Protein AF-A0A968DKA0-F1 (afdb_monomer_lite)

Secondary structure (DSSP, 8-state):
---TT-HHHHHHHHGGG--SGGGGHHHHHHHHHHHHHHHHHHTS-HHHHTT--S-S--PPEEEE---S-HHHHHHHHHHHHHTT-SEEEE---HHHHTTSTTS---STT--

Foldseek 3Di:
DDQLLVLVVVLVVCVVCADPDPRNVVSVVSSVVSLCVNCVVVVHDSVVVVVDDPDDDDQDEDEFEDDLDPVVSVVSVVVVVVVVHPHYDDDDDCVSCVVPPPRDDDPPPPD

Sequence (111 aa):
GENPCNVDKIFRKIKQFGHHARQAGGVCGIEMALMDLAGKAYGVPAYQLAGGKFRDKILCYADTPSTPNGAEMGKRLQKRMEQGFKFLKMDIGIRLLKDIPGTLIAPPGML

pLDDT: mean 94.69, std 4.05, range [76.31, 98.56]

Structure (mmCIF, N/CA/C/O backbone):
data_AF-A0A968DKA0-F1
#
_entry.id   AF-A0A968DKA0-F1
#
loop_
_atom_site.group_PDB
_atom_site.id
_atom_site.type_symbol
_atom_site.label_atom_id
_atom_site.label_alt_id
_atom_site.label_comp_id
_atom_site.label_asym_id
_atom_site.label_entity_id
_atom_site.label_seq_id
_atom_site.pdbx_PDB_ins_code
_atom_site.Cartn_x
_atom_site.Cartn_y
_atom_site.Cartn_z
_atom_site.occupancy
_atom_site.B_iso_or_equiv
_atom_site.auth_seq_id
_atom_site.auth_comp_id
_atom_site.auth_asym_id
_atom_site.auth_atom_id
_atom_site.pdbx_PDB_model_num
ATOM 1 N N . GLY A 1 1 ? -0.787 7.676 28.932 1.00 80.94 1 GLY A N 1
ATOM 2 C CA . GLY A 1 1 ? -0.302 7.547 27.545 1.00 80.94 1 GLY A CA 1
ATOM 3 C C . GLY A 1 1 ? -0.965 8.594 26.680 1.00 80.94 1 GLY A C 1
ATOM 4 O O . GLY A 1 1 ? -0.726 9.754 26.932 1.00 80.94 1 GLY A O 1
ATOM 5 N N . GLU A 1 2 ? -1.842 8.211 25.756 1.00 96.38 2 GLU A N 1
ATOM 6 C CA . GLU A 1 2 ? -2.942 8.989 25.142 1.00 96.38 2 GLU A CA 1
ATOM 7 C C . GLU A 1 2 ? -3.991 7.950 24.678 1.00 96.38 2 GLU A C 1
ATOM 9 O O . GLU A 1 2 ? -3.678 6.759 24.645 1.00 96.38 2 GLU A O 1
ATOM 14 N N . ASN A 1 3 ? -5.226 8.345 24.354 1.00 97.75 3 ASN A N 1
ATOM 15 C CA . ASN A 1 3 ? -6.223 7.415 23.797 1.00 97.75 3 ASN A CA 1
ATOM 16 C C . ASN A 1 3 ? -5.914 7.140 22.304 1.00 97.75 3 ASN A C 1
ATOM 18 O O . ASN A 1 3 ? -5.965 8.099 21.527 1.00 97.75 3 ASN A O 1
ATOM 22 N N . PRO A 1 4 ? -5.643 5.885 21.879 1.00 96.88 4 PRO A N 1
ATOM 23 C CA . PRO A 1 4 ? -5.276 5.563 20.495 1.00 96.88 4 PRO A CA 1
ATOM 24 C C . PRO A 1 4 ? -6.395 5.829 19.480 1.00 96.88 4 PRO A C 1
ATOM 26 O O . PRO A 1 4 ? -6.106 6.021 18.303 1.00 96.88 4 PRO A O 1
ATOM 29 N N . CYS A 1 5 ? -7.654 5.918 19.921 1.00 97.88 5 CYS A N 1
ATOM 30 C CA . CYS A 1 5 ? -8.772 6.272 19.049 1.00 97.88 5 CYS A CA 1
ATOM 31 C C . CYS A 1 5 ? -8.731 7.738 18.580 1.00 97.88 5 CYS A C 1
ATOM 33 O O . CYS A 1 5 ? -9.418 8.099 17.630 1.00 97.88 5 CYS A O 1
ATOM 35 N N . ASN A 1 6 ? -7.894 8.587 19.189 1.00 98.00 6 ASN A N 1
ATOM 36 C CA . ASN A 1 6 ? -7.662 9.961 18.741 1.00 98.00 6 ASN A CA 1
ATOM 37 C C . ASN A 1 6 ? -6.596 10.019 17.627 1.00 98.00 6 ASN A C 1
ATOM 39 O O . ASN A 1 6 ? -5.605 10.744 17.755 1.00 98.00 6 ASN A O 1
ATOM 43 N N . VAL A 1 7 ? -6.787 9.248 16.549 1.00 97.75 7 VAL A N 1
ATOM 44 C CA . VAL A 1 7 ? -5.779 9.012 15.496 1.00 97.75 7 VAL A CA 1
ATOM 45 C C . VAL A 1 7 ? -5.208 10.318 14.928 1.00 97.75 7 VAL A C 1
ATOM 47 O O . VAL A 1 7 ? -4.002 10.542 15.017 1.00 97.75 7 VAL A O 1
ATOM 50 N N . ASP A 1 8 ? -6.057 11.220 14.417 1.00 97.00 8 ASP A N 1
ATOM 51 C CA . ASP A 1 8 ? -5.611 12.478 13.787 1.00 97.00 8 ASP A CA 1
ATOM 52 C C . ASP A 1 8 ? -4.882 13.402 14.777 1.00 97.00 8 ASP A C 1
ATOM 54 O O . ASP A 1 8 ? -3.853 13.995 14.450 1.00 97.00 8 ASP A O 1
ATOM 58 N N . LYS A 1 9 ? -5.358 13.469 16.028 1.00 98.12 9 LYS A N 1
ATOM 59 C CA . LYS A 1 9 ? -4.713 14.259 17.086 1.00 98.12 9 LYS A CA 1
ATOM 60 C C . LYS A 1 9 ? -3.286 13.772 17.340 1.00 98.12 9 LYS A C 1
ATOM 62 O O . LYS A 1 9 ? -2.358 14.582 17.384 1.00 98.12 9 LYS A O 1
ATOM 67 N N . ILE A 1 10 ? -3.109 12.461 17.507 1.00 98.12 10 ILE A N 1
ATOM 68 C CA . ILE A 1 10 ? -1.791 11.870 17.760 1.00 98.12 10 ILE A CA 1
ATOM 69 C C . ILE A 1 10 ? -0.905 12.034 16.524 1.00 98.12 10 ILE A C 1
ATOM 71 O O . ILE A 1 10 ? 0.244 12.456 16.659 1.00 98.12 10 ILE A O 1
ATOM 75 N N . PHE A 1 11 ? -1.434 11.789 15.321 1.00 97.56 11 PHE A N 1
ATOM 76 C CA . PHE A 1 11 ? -0.673 11.948 14.085 1.00 97.56 11 PHE A CA 1
ATOM 77 C C . PHE A 1 11 ? -0.163 13.382 13.906 1.00 97.56 11 PHE A C 1
ATOM 79 O O . PHE A 1 11 ? 1.024 13.582 13.662 1.00 97.56 11 PHE A O 1
ATOM 86 N N . ARG A 1 12 ? -1.005 14.403 14.121 1.00 97.44 12 ARG A N 1
ATOM 87 C CA . ARG A 1 12 ? -0.590 15.818 14.049 1.00 97.44 12 ARG A CA 1
ATOM 88 C C . ARG A 1 12 ? 0.524 16.164 15.032 1.00 97.44 12 ARG A C 1
ATOM 90 O O . ARG A 1 12 ? 1.409 16.940 14.681 1.00 97.44 12 ARG A O 1
ATOM 97 N N . LYS A 1 13 ? 0.516 15.569 16.229 1.00 97.25 13 LYS A N 1
ATOM 98 C CA . LYS A 1 13 ? 1.573 15.752 17.235 1.00 97.25 13 LYS A CA 1
ATOM 99 C C . LYS A 1 13 ? 2.915 15.191 16.764 1.00 97.25 13 LYS A C 1
ATOM 101 O O . LYS A 1 13 ? 3.944 15.838 16.954 1.00 97.25 13 LYS A O 1
ATOM 106 N N . ILE A 1 14 ? 2.911 14.004 16.154 1.00 97.06 14 ILE A N 1
ATOM 107 C CA . ILE A 1 14 ? 4.142 13.318 15.730 1.00 97.06 14 ILE A CA 1
ATOM 108 C C . ILE A 1 14 ? 4.592 13.684 14.315 1.00 97.06 14 ILE A C 1
ATOM 110 O O . ILE A 1 14 ? 5.744 13.442 13.977 1.00 97.06 14 ILE A O 1
ATOM 114 N N . LYS A 1 15 ? 3.724 14.284 13.491 1.00 96.38 15 LYS A N 1
ATOM 115 C CA . LYS A 1 15 ? 3.999 14.610 12.083 1.00 96.38 15 LYS A CA 1
ATOM 116 C C . LYS A 1 15 ? 5.293 15.403 11.891 1.00 96.38 15 LYS A C 1
ATOM 118 O O . LYS A 1 15 ? 5.973 15.200 10.893 1.00 96.38 15 LYS A O 1
ATOM 123 N N . GLN A 1 16 ? 5.648 16.258 12.850 1.00 96.38 16 GLN A N 1
ATOM 124 C CA . GLN A 1 16 ? 6.900 17.024 12.855 1.00 96.38 16 GLN A CA 1
ATOM 125 C C . GLN A 1 16 ? 8.175 16.158 12.810 1.00 96.38 16 GLN A C 1
ATOM 127 O O . GLN A 1 16 ? 9.225 16.644 12.410 1.00 96.38 16 GLN A O 1
ATOM 132 N N . PHE A 1 17 ? 8.091 14.881 13.198 1.00 96.56 17 PHE A N 1
ATOM 133 C CA . PHE A 1 17 ? 9.200 13.922 13.155 1.00 96.56 17 PHE A CA 1
ATOM 134 C C . PHE A 1 17 ? 9.276 13.145 11.828 1.00 96.56 17 PHE A C 1
ATOM 136 O O . PHE A 1 17 ? 10.115 12.259 11.682 1.00 96.56 17 PHE A O 1
ATOM 143 N N . GLY A 1 18 ? 8.397 13.447 10.867 1.00 95.81 18 GLY A N 1
ATOM 144 C CA . GLY A 1 18 ? 8.421 12.910 9.508 1.00 95.81 18 GLY A CA 1
ATOM 145 C C . GLY A 1 18 ? 8.678 14.000 8.466 1.00 95.81 18 GLY A C 1
ATOM 146 O O . GLY A 1 18 ? 8.615 15.193 8.750 1.00 95.81 18 GLY A O 1
ATOM 147 N N . HIS A 1 19 ? 8.945 13.588 7.229 1.00 95.69 19 HIS A N 1
ATOM 148 C CA . HIS A 1 19 ? 9.086 14.494 6.083 1.00 95.69 19 HIS A CA 1
ATOM 149 C C . HIS A 1 19 ? 8.554 13.816 4.809 1.00 95.69 19 HIS A C 1
ATOM 151 O O . HIS A 1 19 ? 8.046 12.702 4.866 1.00 95.69 19 HIS A O 1
ATOM 157 N N . HIS A 1 20 ? 8.630 14.465 3.651 1.00 94.62 20 HIS A N 1
ATOM 158 C CA . HIS A 1 20 ? 8.150 13.921 2.382 1.00 94.62 20 HIS A CA 1
ATOM 159 C C . HIS A 1 20 ? 8.788 12.570 1.991 1.00 94.62 20 HIS A C 1
ATOM 161 O O . HIS A 1 20 ? 9.944 12.269 2.301 1.00 94.62 20 HIS A O 1
ATOM 167 N N . ALA A 1 21 ? 8.023 11.776 1.235 1.00 94.31 21 ALA A N 1
ATOM 168 C CA . ALA A 1 21 ? 8.433 10.488 0.675 1.00 94.31 21 ALA A CA 1
ATOM 169 C C . ALA A 1 21 ? 8.952 9.507 1.746 1.00 94.31 21 ALA A C 1
ATOM 171 O O . ALA A 1 21 ? 8.315 9.311 2.779 1.00 94.31 21 ALA A O 1
ATOM 172 N N . ARG A 1 22 ? 10.110 8.875 1.510 1.00 92.00 22 ARG A N 1
ATOM 173 C CA . ARG A 1 22 ? 10.688 7.842 2.389 1.00 92.00 22 ARG A CA 1
ATOM 174 C C . ARG A 1 22 ? 10.901 8.298 3.836 1.00 92.00 22 ARG A C 1
ATOM 176 O O . ARG A 1 22 ? 10.943 7.469 4.736 1.00 92.00 22 ARG A O 1
ATOM 183 N N . GLN A 1 23 ? 11.023 9.604 4.062 1.00 94.25 23 GLN A N 1
ATOM 184 C CA . GLN A 1 23 ? 11.231 10.172 5.392 1.00 94.25 23 GLN A CA 1
ATOM 185 C C . GLN A 1 23 ? 9.948 10.167 6.246 1.00 94.25 23 GLN A C 1
ATOM 187 O O . GLN A 1 23 ? 10.032 10.355 7.455 1.00 94.25 23 GLN A O 1
ATOM 192 N N . ALA A 1 24 ? 8.769 9.922 5.661 1.00 96.50 24 ALA A N 1
ATOM 193 C CA . ALA A 1 24 ? 7.508 9.811 6.400 1.00 96.50 24 ALA A CA 1
ATOM 194 C C . ALA A 1 24 ? 7.329 8.452 7.097 1.00 96.50 24 ALA A C 1
ATOM 196 O O . ALA A 1 24 ? 6.430 8.306 7.922 1.00 96.50 24 ALA A O 1
ATOM 197 N N . GLY A 1 25 ? 8.153 7.448 6.767 1.00 96.50 25 GLY A N 1
ATOM 198 C CA . GLY A 1 25 ? 7.888 6.048 7.115 1.00 96.50 25 GLY A CA 1
ATOM 199 C C . GLY A 1 25 ? 7.617 5.805 8.603 1.00 96.50 25 GLY A C 1
ATOM 200 O O . GLY A 1 25 ? 6.680 5.086 8.938 1.00 96.50 25 GLY A O 1
ATOM 201 N N . GLY A 1 26 ? 8.374 6.456 9.494 1.00 96.69 26 GLY A N 1
ATOM 202 C CA . GLY A 1 26 ? 8.200 6.304 10.943 1.00 96.69 26 GLY A CA 1
ATOM 203 C C . GLY A 1 26 ? 6.840 6.799 11.444 1.00 96.69 26 GLY A C 1
ATOM 204 O O . GLY A 1 26 ? 6.127 6.066 12.128 1.00 96.69 26 GLY A O 1
ATOM 205 N N . VAL A 1 27 ? 6.444 8.019 11.067 1.00 97.56 27 VAL A N 1
ATOM 206 C CA . VAL A 1 27 ? 5.163 8.602 11.505 1.00 97.56 27 VAL A CA 1
ATOM 207 C C . VAL A 1 27 ? 3.964 7.904 10.859 1.00 97.56 27 VAL A C 1
ATOM 209 O O . VAL A 1 27 ? 2.951 7.709 11.527 1.00 97.56 27 VAL A O 1
ATOM 212 N N . CYS A 1 28 ? 4.086 7.465 9.600 1.00 97.38 28 CYS A N 1
ATOM 213 C CA . CYS A 1 28 ? 3.057 6.673 8.921 1.00 97.38 28 CYS A CA 1
ATOM 214 C C . CYS A 1 28 ? 2.868 5.299 9.574 1.00 97.38 28 CYS A C 1
ATOM 216 O O . CYS A 1 28 ? 1.738 4.858 9.743 1.00 97.38 28 CYS A O 1
ATOM 218 N N . GLY A 1 29 ? 3.952 4.637 9.993 1.00 97.75 29 GLY A N 1
ATOM 219 C CA . GLY A 1 29 ? 3.861 3.360 10.704 1.00 97.75 29 GLY A CA 1
ATOM 220 C C . GLY A 1 29 ? 3.084 3.471 12.020 1.00 97.75 29 GLY A C 1
ATOM 221 O O . GLY A 1 29 ? 2.270 2.602 12.330 1.00 97.75 29 GLY A O 1
ATOM 222 N N . ILE A 1 30 ? 3.278 4.567 12.763 1.00 97.69 30 ILE A N 1
ATOM 223 C CA . ILE A 1 30 ? 2.506 4.840 13.983 1.00 97.69 30 ILE A CA 1
ATOM 224 C C . ILE A 1 30 ? 1.028 5.076 13.647 1.00 97.69 30 ILE A C 1
ATOM 226 O O . ILE A 1 30 ? 0.164 4.502 14.301 1.00 97.69 30 ILE A O 1
ATOM 230 N N . GLU A 1 31 ? 0.716 5.877 12.627 1.00 97.56 31 GLU A N 1
ATOM 231 C CA . GLU A 1 31 ? -0.672 6.144 12.219 1.00 97.56 31 GLU A CA 1
ATOM 232 C C . GLU A 1 31 ? -1.418 4.875 11.778 1.00 97.56 31 GLU A C 1
ATOM 234 O O . GLU A 1 31 ? -2.534 4.635 12.240 1.00 97.56 31 GLU A O 1
ATOM 239 N N . MET A 1 32 ? -0.769 3.994 11.012 1.00 98.12 32 MET A N 1
ATOM 240 C CA . MET A 1 32 ? -1.334 2.691 10.649 1.00 98.12 32 MET A CA 1
ATOM 241 C C . MET A 1 32 ? -1.650 1.830 11.881 1.00 98.12 32 MET A C 1
ATOM 243 O O . MET A 1 32 ? -2.709 1.204 11.941 1.00 98.12 32 MET A O 1
ATOM 247 N N . ALA A 1 33 ? -0.761 1.817 12.882 1.00 98.25 33 ALA A N 1
ATOM 248 C CA . ALA A 1 33 ? -0.995 1.094 14.132 1.00 98.25 33 ALA A CA 1
ATOM 249 C C . ALA A 1 33 ? -2.160 1.696 14.938 1.00 98.25 33 ALA A C 1
ATOM 251 O O . ALA A 1 33 ? -2.958 0.961 15.518 1.00 98.25 33 ALA A O 1
ATOM 252 N N . LEU A 1 34 ? -2.297 3.025 14.948 1.00 98.25 34 LEU A N 1
ATOM 253 C CA . LEU A 1 34 ? -3.426 3.706 15.584 1.00 98.25 34 LEU A CA 1
ATOM 254 C C . LEU A 1 34 ? -4.753 3.371 14.892 1.00 98.25 34 LEU A C 1
ATOM 256 O O . LEU A 1 34 ? -5.731 3.098 15.582 1.00 98.25 34 LEU A O 1
ATOM 260 N N . MET A 1 35 ? -4.787 3.334 13.557 1.00 98.31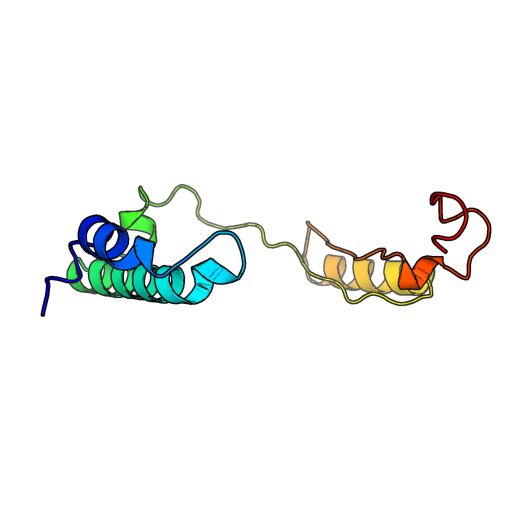 35 MET A N 1
ATOM 261 C CA . MET A 1 35 ? -5.974 2.937 12.786 1.00 98.31 35 MET A CA 1
ATOM 262 C C . MET A 1 35 ? -6.402 1.491 13.083 1.00 98.31 35 MET A C 1
ATOM 264 O O . MET A 1 35 ? -7.593 1.223 13.243 1.00 98.31 35 MET A O 1
ATOM 268 N N . ASP A 1 36 ? -5.446 0.565 13.207 1.00 98.50 36 ASP A N 1
ATOM 269 C CA . ASP A 1 36 ? -5.711 -0.825 13.603 1.00 98.50 36 ASP A CA 1
ATOM 270 C C . ASP A 1 36 ? -6.264 -0.921 15.038 1.00 98.50 36 ASP A C 1
ATOM 272 O O . ASP A 1 36 ? -7.295 -1.555 15.272 1.00 98.50 36 ASP A O 1
ATOM 276 N N . LEU A 1 37 ? -5.634 -0.234 15.999 1.00 98.19 37 LEU A N 1
ATOM 277 C CA . LEU A 1 37 ? -6.097 -0.193 17.391 1.00 98.19 37 LEU A CA 1
ATOM 278 C C . LEU A 1 37 ? -7.486 0.438 17.528 1.00 98.19 37 LEU A C 1
ATOM 280 O O . LEU A 1 37 ? -8.325 -0.097 18.251 1.00 98.19 37 LEU A O 1
ATOM 284 N N . ALA A 1 38 ? -7.746 1.544 16.830 1.00 98.44 38 ALA A N 1
ATOM 285 C CA . ALA A 1 38 ? -9.046 2.203 16.827 1.00 98.44 38 ALA A CA 1
ATOM 286 C C . ALA A 1 38 ? -10.128 1.287 16.235 1.00 98.44 38 ALA A C 1
ATOM 288 O O . ALA A 1 38 ? -11.201 1.152 16.818 1.00 98.44 38 ALA A O 1
ATOM 289 N N . GLY A 1 39 ? -9.835 0.595 15.128 1.00 98.38 39 GLY A N 1
ATOM 290 C CA . GLY A 1 39 ? -10.754 -0.377 14.532 1.00 98.38 39 GLY A CA 1
ATOM 291 C C . GLY A 1 39 ? -11.102 -1.500 15.509 1.00 98.38 39 GLY A C 1
ATOM 292 O O . GLY A 1 39 ? -12.277 -1.773 15.753 1.00 98.38 39 GLY A O 1
ATOM 293 N N . LYS A 1 40 ? -10.085 -2.080 16.160 1.00 98.56 40 LYS A N 1
ATOM 294 C CA . LYS A 1 40 ? -10.261 -3.103 17.205 1.00 98.56 40 LYS A CA 1
ATOM 295 C C . LYS A 1 40 ? -11.090 -2.597 18.386 1.00 98.56 40 LYS A C 1
ATOM 297 O O . LYS A 1 40 ? -11.990 -3.304 18.826 1.00 98.56 40 LYS A O 1
ATOM 302 N N . ALA A 1 41 ? -10.827 -1.383 18.871 1.00 98.31 41 ALA A N 1
ATOM 303 C CA . ALA A 1 41 ? -11.568 -0.782 19.981 1.00 98.31 41 ALA A CA 1
ATOM 304 C C . ALA A 1 41 ? -13.049 -0.544 19.644 1.00 98.31 41 ALA A C 1
ATOM 306 O O . ALA A 1 41 ? -13.909 -0.712 20.505 1.00 98.31 41 ALA A O 1
ATOM 307 N N . TYR A 1 42 ? -13.351 -0.184 18.396 1.00 97.88 42 TYR A N 1
ATOM 308 C CA . TYR A 1 42 ? -14.718 0.030 17.921 1.00 97.88 42 TYR A CA 1
ATOM 309 C C . TYR A 1 42 ? -15.399 -1.234 17.376 1.00 97.88 42 TYR A C 1
ATOM 311 O O . TYR A 1 42 ? -16.567 -1.176 17.002 1.00 97.88 42 TYR A O 1
ATOM 319 N N . GLY A 1 43 ? -14.699 -2.371 17.315 1.00 98.38 43 GLY A N 1
ATOM 320 C CA . GLY A 1 43 ? -15.236 -3.612 16.752 1.00 98.38 43 GLY A CA 1
ATOM 321 C C . GLY A 1 43 ? -15.506 -3.538 15.245 1.00 98.38 43 GLY A C 1
ATOM 322 O O . GLY A 1 43 ? -16.372 -4.252 14.742 1.00 98.38 43 GLY A O 1
ATOM 323 N N . VAL A 1 44 ? -14.789 -2.674 14.517 1.00 98.38 44 VAL A N 1
ATOM 324 C CA . VAL A 1 44 ? -14.954 -2.470 13.070 1.00 98.38 44 VAL A CA 1
ATOM 325 C C . VAL A 1 44 ? -13.635 -2.682 12.322 1.00 98.38 44 VAL A C 1
ATOM 327 O O . VAL A 1 44 ? -12.558 -2.415 12.857 1.00 98.38 44 VAL A O 1
ATOM 330 N N . PRO A 1 45 ? -13.671 -3.126 11.056 1.00 97.44 45 PRO A N 1
ATOM 331 C CA . PRO A 1 45 ? -12.471 -3.150 10.228 1.00 97.44 45 PRO A CA 1
ATOM 332 C C . PRO A 1 45 ? -11.944 -1.727 9.984 1.00 97.44 45 PRO A C 1
ATOM 334 O O . PRO A 1 45 ? -12.725 -0.787 9.845 1.00 97.44 45 PRO A O 1
ATOM 337 N N . ALA A 1 46 ? -10.623 -1.561 9.859 1.00 96.25 46 ALA A N 1
ATOM 338 C CA . ALA A 1 46 ? -9.985 -0.241 9.743 1.00 96.25 46 ALA A CA 1
ATOM 339 C C . ALA A 1 46 ? -10.513 0.617 8.572 1.00 96.25 46 ALA A C 1
ATOM 341 O O . ALA A 1 46 ? -10.615 1.834 8.703 1.00 96.25 46 ALA A O 1
ATOM 342 N N . TYR A 1 47 ? -10.927 0.006 7.450 1.00 96.19 47 TYR A N 1
ATOM 343 C CA . TYR A 1 47 ? -11.528 0.749 6.330 1.00 96.19 47 TYR A CA 1
ATOM 344 C C . TYR A 1 47 ? -12.837 1.458 6.718 1.00 96.19 47 TYR A C 1
ATOM 346 O O . TYR A 1 47 ? -13.225 2.428 6.070 1.00 96.19 47 TYR A O 1
ATOM 354 N N . GLN A 1 48 ? -13.525 1.001 7.770 1.00 97.62 48 GLN A N 1
ATOM 355 C CA . GLN A 1 48 ? -14.746 1.637 8.256 1.00 97.62 48 GLN A CA 1
ATOM 356 C C . GLN A 1 48 ? -14.454 3.032 8.818 1.00 97.62 48 GLN A C 1
ATOM 358 O O . GLN A 1 48 ? -15.252 3.945 8.628 1.00 97.62 48 GLN A O 1
ATOM 363 N N . LEU A 1 49 ? -13.272 3.216 9.416 1.00 96.38 49 LEU A N 1
ATOM 364 C CA . LEU A 1 49 ? -12.782 4.516 9.881 1.00 96.38 49 LEU A CA 1
ATOM 365 C C . LEU A 1 49 ? -12.453 5.460 8.713 1.00 96.38 49 LEU A C 1
ATOM 367 O O . LEU A 1 49 ? -12.501 6.674 8.871 1.00 96.38 49 LEU A O 1
ATOM 371 N N . ALA A 1 50 ? -12.151 4.905 7.535 1.00 95.12 50 ALA A N 1
ATOM 372 C CA . ALA A 1 50 ? -11.827 5.645 6.315 1.00 95.12 50 ALA A CA 1
ATOM 373 C C . ALA A 1 50 ? -13.055 5.954 5.431 1.00 95.12 50 ALA A C 1
ATOM 375 O O . ALA A 1 50 ? -12.900 6.322 4.268 1.00 95.12 50 ALA A O 1
ATOM 376 N N . GLY A 1 51 ? -14.274 5.796 5.960 1.00 96.00 51 GLY A N 1
ATOM 377 C CA . GLY A 1 51 ? -15.520 6.123 5.255 1.00 96.00 51 GLY A CA 1
ATOM 378 C C . GLY A 1 51 ? -16.354 4.920 4.811 1.00 96.00 51 GLY A C 1
ATOM 379 O O . GL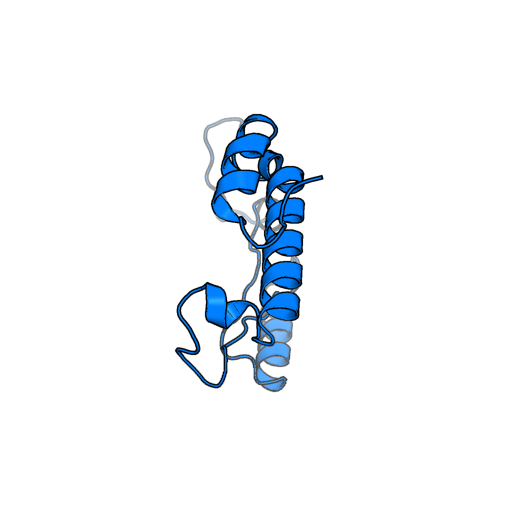Y A 1 51 ? -17.380 5.105 4.162 1.00 96.00 51 GLY A O 1
ATOM 380 N N . GLY A 1 52 ? -15.961 3.695 5.169 1.00 96.94 52 GLY A N 1
ATOM 381 C CA . GLY A 1 52 ? -16.762 2.495 4.918 1.00 96.94 52 GLY A CA 1
ATOM 382 C C . GLY A 1 52 ? -16.370 1.717 3.664 1.00 96.94 52 GLY A C 1
ATOM 383 O O . GLY A 1 52 ? -15.342 1.955 3.028 1.00 96.94 52 GLY A O 1
ATOM 384 N N . LYS A 1 53 ? -17.178 0.707 3.330 1.00 97.44 53 LYS A N 1
ATOM 385 C CA . LYS A 1 53 ? -16.912 -0.222 2.227 1.00 97.44 53 LYS A CA 1
ATOM 386 C C . LYS A 1 53 ? -17.522 0.285 0.917 1.00 97.44 53 LYS A C 1
ATOM 388 O O . LYS A 1 53 ? -18.732 0.260 0.747 1.00 97.44 53 LYS A O 1
ATOM 393 N N . PHE A 1 54 ? -16.673 0.665 -0.037 1.00 97.06 54 PHE A N 1
ATOM 394 C CA . PHE A 1 54 ? -17.092 1.142 -1.369 1.00 97.06 54 PHE A CA 1
ATOM 395 C C . PHE A 1 54 ? -17.129 0.037 -2.437 1.00 97.06 54 PHE A C 1
ATOM 397 O O . PHE A 1 54 ? -17.587 0.269 -3.552 1.00 97.06 54 PHE A O 1
ATOM 404 N N . ARG A 1 55 ? -16.565 -1.141 -2.144 1.00 97.50 55 ARG A N 1
ATOM 405 C CA . ARG A 1 55 ? -16.463 -2.273 -3.076 1.00 97.50 55 ARG A CA 1
ATOM 406 C C . ARG A 1 55 ? -16.235 -3.584 -2.333 1.00 97.50 55 ARG A C 1
ATOM 408 O O . ARG A 1 55 ? -15.625 -3.591 -1.266 1.00 97.50 55 ARG A O 1
ATOM 415 N N . ASP A 1 56 ? -16.672 -4.691 -2.926 1.00 97.62 56 ASP A N 1
ATOM 416 C CA . ASP A 1 56 ? -16.479 -6.038 -2.369 1.00 97.62 56 ASP A CA 1
ATOM 417 C C . ASP A 1 56 ? -15.118 -6.649 -2.688 1.00 97.62 56 ASP A C 1
ATOM 419 O O . ASP A 1 56 ? -14.617 -7.477 -1.930 1.00 97.62 56 ASP A O 1
ATOM 423 N N . LYS A 1 57 ? -14.518 -6.250 -3.811 1.00 96.00 57 LYS A N 1
ATOM 424 C CA . LYS A 1 57 ? -13.225 -6.749 -4.285 1.00 96.00 57 LYS A CA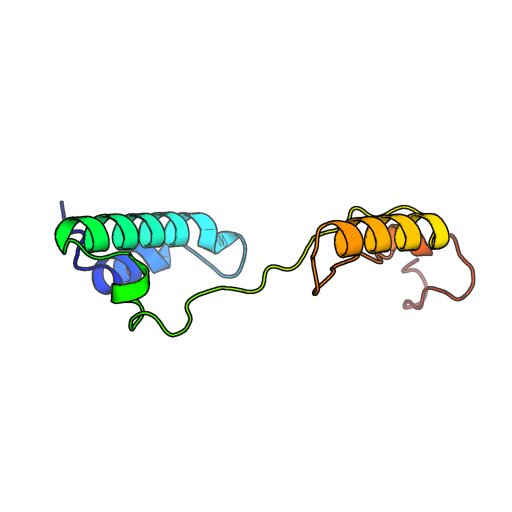 1
ATOM 425 C C . LYS A 1 57 ? -12.375 -5.583 -4.774 1.00 96.00 57 LYS A C 1
ATOM 427 O O . LYS A 1 57 ? -12.897 -4.612 -5.324 1.00 96.00 57 LYS A O 1
ATOM 432 N N . ILE A 1 58 ? -11.065 -5.687 -4.572 1.00 95.44 58 ILE A N 1
ATOM 433 C CA . ILE A 1 58 ? -10.074 -4.734 -5.078 1.00 95.44 58 ILE A CA 1
ATOM 434 C C . ILE A 1 58 ? -9.304 -5.422 -6.201 1.00 95.44 58 ILE A C 1
ATOM 436 O O . ILE A 1 58 ? -8.888 -6.571 -6.059 1.00 95.44 58 ILE A O 1
ATOM 440 N N . LEU A 1 59 ? -9.133 -4.727 -7.324 1.00 95.19 59 LEU A N 1
ATOM 441 C CA . LEU A 1 59 ? -8.296 -5.204 -8.415 1.00 95.19 59 LEU A CA 1
ATOM 442 C C . LEU A 1 59 ? -6.824 -4.966 -8.064 1.00 95.19 59 LEU A C 1
ATOM 444 O O . LEU A 1 59 ? -6.405 -3.822 -7.904 1.00 95.19 59 LEU A O 1
ATOM 448 N N . CYS A 1 60 ? -6.047 -6.041 -7.958 1.00 95.94 60 CYS A N 1
ATOM 449 C CA . CYS A 1 60 ? -4.604 -5.961 -7.746 1.00 95.94 60 CYS A CA 1
ATOM 450 C C . CYS A 1 60 ? -3.863 -5.942 -9.088 1.00 95.94 60 CYS A C 1
ATOM 452 O O . CYS A 1 60 ? -4.253 -6.643 -10.027 1.00 95.94 60 CYS A O 1
ATOM 454 N N . TYR A 1 61 ? -2.773 -5.176 -9.160 1.00 96.50 61 TYR A N 1
ATOM 455 C CA . TYR A 1 61 ? -1.804 -5.278 -10.250 1.00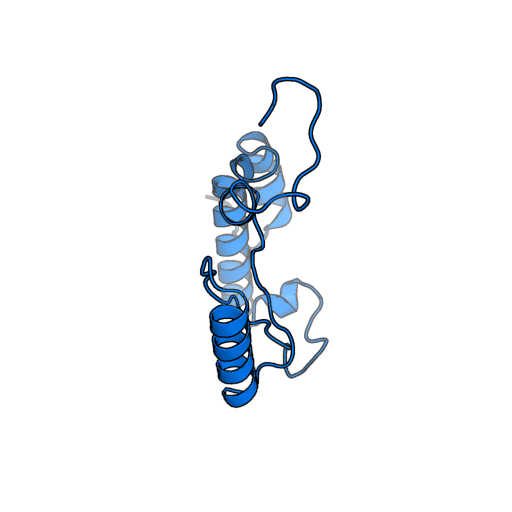 96.50 61 TYR A CA 1
ATOM 456 C C . TYR A 1 61 ? -0.661 -6.222 -9.858 1.00 96.50 61 TYR A C 1
ATOM 458 O O . TYR A 1 61 ? -0.381 -6.397 -8.671 1.00 96.50 61 TYR A O 1
ATOM 466 N N . ALA A 1 62 ? 0.005 -6.818 -10.847 1.00 96.50 62 ALA A N 1
ATOM 467 C CA . ALA A 1 62 ? 1.181 -7.654 -10.626 1.00 96.50 62 ALA A CA 1
ATOM 468 C C . ALA A 1 62 ? 2.465 -6.934 -11.040 1.00 96.50 62 ALA A C 1
ATOM 470 O O . ALA A 1 62 ? 2.634 -6.566 -12.206 1.00 96.50 62 ALA A O 1
ATOM 471 N N . ASP A 1 63 ? 3.388 -6.798 -10.089 1.00 95.19 63 ASP A N 1
ATOM 472 C CA . ASP A 1 63 ? 4.774 -6.461 -10.387 1.00 95.19 63 ASP A CA 1
ATOM 473 C C . ASP A 1 63 ? 5.485 -7.645 -11.061 1.00 95.19 63 ASP A C 1
ATOM 475 O O . ASP A 1 63 ? 5.384 -8.805 -10.630 1.00 95.19 63 ASP A O 1
ATOM 479 N N . THR A 1 64 ? 6.174 -7.359 -12.164 1.00 94.38 64 THR A N 1
ATOM 480 C CA . THR A 1 64 ? 6.819 -8.374 -12.997 1.00 94.38 64 THR A CA 1
ATOM 481 C C . THR A 1 64 ? 8.304 -8.060 -13.127 1.00 94.38 64 THR A C 1
ATOM 483 O O . THR A 1 64 ? 8.647 -7.058 -13.751 1.00 94.38 64 THR A O 1
ATOM 486 N N . PRO A 1 65 ? 9.194 -8.921 -12.592 1.00 90.38 65 PRO A N 1
ATOM 487 C CA . PRO A 1 65 ? 10.629 -8.683 -12.641 1.00 90.38 65 PRO A CA 1
ATOM 488 C C . PRO A 1 65 ? 11.151 -8.506 -14.066 1.00 90.38 65 PRO A C 1
ATOM 490 O O . PRO A 1 65 ? 10.870 -9.328 -14.951 1.00 90.38 65 PRO A O 1
ATOM 493 N N . SER A 1 66 ? 11.971 -7.479 -14.264 1.00 91.38 66 SER A N 1
ATOM 494 C CA . SER A 1 66 ? 12.570 -7.165 -15.559 1.00 91.38 66 SER A CA 1
ATOM 495 C C . SER A 1 66 ? 13.668 -8.151 -15.973 1.00 91.38 66 SER A C 1
ATOM 497 O O . SER A 1 66 ? 14.242 -8.891 -15.171 1.00 91.38 66 SER A O 1
ATOM 499 N N . THR A 1 67 ? 13.949 -8.167 -17.271 1.00 90.56 67 THR A N 1
ATOM 500 C CA . THR A 1 67 ? 15.039 -8.894 -17.934 1.00 90.56 67 THR A CA 1
ATOM 501 C C . THR A 1 67 ? 15.506 -8.042 -19.120 1.00 90.56 67 THR A C 1
ATOM 503 O O . THR A 1 67 ? 14.678 -7.325 -19.687 1.00 90.56 67 THR A O 1
ATOM 506 N N . PRO A 1 68 ? 16.792 -8.081 -19.515 1.00 87.25 68 PRO A N 1
ATOM 507 C CA . PRO A 1 68 ? 17.266 -7.381 -20.711 1.00 87.25 68 PRO A CA 1
ATOM 508 C C . PRO A 1 68 ? 16.563 -7.826 -22.000 1.00 87.25 68 PRO A C 1
ATOM 510 O O . PRO A 1 68 ? 16.489 -7.066 -22.961 1.00 87.25 68 PRO A O 1
ATOM 513 N N . ASN A 1 69 ? 16.026 -9.050 -22.038 1.00 90.06 69 ASN A N 1
ATOM 514 C CA . ASN A 1 69 ? 15.347 -9.568 -23.218 1.00 90.06 69 ASN A CA 1
ATOM 515 C C . ASN A 1 69 ? 13.847 -9.223 -23.202 1.00 90.06 69 ASN A C 1
ATOM 517 O O . ASN A 1 69 ? 13.068 -9.803 -22.443 1.00 90.06 69 ASN A O 1
ATOM 521 N N . GLY A 1 70 ? 13.420 -8.327 -24.096 1.00 89.06 70 GLY A N 1
ATOM 522 C CA . GLY A 1 70 ? 12.019 -7.903 -24.194 1.00 89.06 70 GLY A CA 1
ATOM 523 C C . GLY A 1 70 ? 11.030 -9.041 -24.486 1.00 89.06 70 GLY A C 1
ATOM 524 O O . GLY A 1 70 ? 9.933 -9.058 -23.930 1.00 89.06 70 GLY A O 1
ATOM 525 N N . ALA A 1 71 ? 11.413 -10.042 -25.286 1.00 93.25 71 ALA A N 1
ATOM 526 C CA . ALA A 1 71 ? 10.546 -11.189 -25.568 1.00 93.25 71 ALA A CA 1
ATOM 527 C C . ALA A 1 71 ? 10.364 -12.084 -24.332 1.00 93.25 71 ALA A C 1
ATOM 529 O O . ALA A 1 71 ? 9.266 -12.572 -24.062 1.00 93.25 71 ALA A O 1
ATOM 530 N N . GLU A 1 72 ? 11.423 -12.279 -23.546 1.00 94.88 72 GLU A N 1
ATOM 531 C CA . GLU A 1 72 ? 11.331 -12.976 -22.263 1.00 94.88 72 GLU A CA 1
ATOM 532 C C . GLU A 1 72 ? 10.460 -12.193 -21.266 1.00 94.88 72 GLU A C 1
ATOM 534 O O . GLU A 1 72 ? 9.626 -12.784 -20.577 1.00 94.88 72 GLU A O 1
ATOM 539 N N . MET A 1 73 ? 10.582 -10.863 -21.238 1.00 94.50 73 MET A N 1
ATOM 540 C CA . MET A 1 73 ? 9.721 -9.996 -20.430 1.00 94.50 73 MET A CA 1
ATOM 541 C C . MET A 1 73 ? 8.243 -10.149 -20.817 1.00 94.50 73 MET A C 1
ATOM 543 O O . MET A 1 73 ? 7.396 -10.336 -19.942 1.00 94.50 73 MET A O 1
ATOM 547 N N . GLY A 1 74 ? 7.937 -10.185 -22.119 1.00 95.06 74 GLY A N 1
ATOM 548 C CA . GLY A 1 74 ? 6.594 -10.465 -22.632 1.00 95.06 74 GLY A CA 1
ATOM 549 C C . GLY A 1 74 ? 6.044 -11.814 -22.157 1.00 95.06 74 GLY A C 1
ATOM 550 O O . GLY A 1 74 ? 4.910 -11.887 -21.685 1.00 95.06 74 GLY A O 1
ATOM 551 N N . LYS A 1 75 ? 6.863 -12.875 -22.173 1.00 96.81 75 LYS A N 1
ATOM 552 C CA . LYS A 1 75 ? 6.478 -14.192 -21.630 1.00 96.81 75 LYS A CA 1
ATOM 553 C C . LYS A 1 75 ? 6.193 -14.142 -20.125 1.00 96.81 75 LYS A C 1
ATOM 555 O O . LYS A 1 75 ? 5.279 -14.813 -19.653 1.00 96.81 75 LYS A O 1
ATOM 560 N N . ARG A 1 76 ? 6.946 -13.355 -19.346 1.00 96.00 76 ARG A N 1
ATOM 561 C CA . ARG A 1 76 ? 6.687 -13.178 -17.902 1.00 96.00 76 ARG A CA 1
ATOM 562 C C . ARG A 1 76 ? 5.352 -12.476 -17.651 1.00 96.00 76 ARG A C 1
ATOM 564 O O . ARG A 1 76 ? 4.623 -12.886 -16.752 1.00 96.00 76 ARG A O 1
ATOM 571 N N . LEU A 1 77 ? 5.011 -11.475 -18.463 1.00 96.50 77 LEU A N 1
ATOM 572 C CA . LEU A 1 77 ? 3.717 -10.791 -18.400 1.00 96.50 77 LEU A CA 1
ATOM 573 C C . LEU A 1 77 ? 2.557 -11.730 -18.758 1.00 96.50 77 LEU A C 1
ATOM 575 O O . LEU A 1 77 ? 1.571 -11.769 -18.026 1.00 96.50 77 LEU A O 1
ATOM 579 N N . GLN A 1 78 ? 2.701 -12.551 -19.804 1.00 96.94 78 GLN A N 1
ATOM 580 C CA . GLN A 1 78 ? 1.704 -13.572 -20.163 1.00 96.94 78 GLN A CA 1
ATOM 581 C C . GLN A 1 78 ? 1.438 -14.53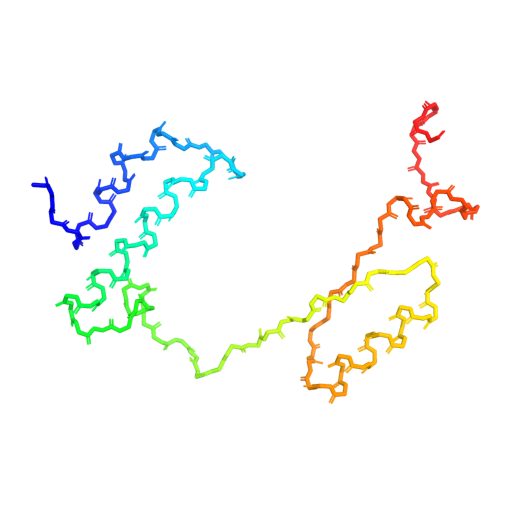8 -19.000 1.00 96.94 78 GLN A C 1
ATOM 583 O O . GLN A 1 78 ? 0.286 -14.754 -18.639 1.00 96.94 78 GLN A O 1
ATOM 588 N N . LYS A 1 79 ? 2.486 -15.006 -18.309 1.00 96.88 79 LYS A N 1
ATOM 589 C CA . LYS A 1 79 ? 2.332 -15.840 -17.102 1.00 96.88 79 LYS A CA 1
ATOM 590 C C . LYS A 1 79 ? 1.552 -15.148 -15.978 1.00 96.88 79 LYS A C 1
ATOM 592 O O . LYS A 1 79 ? 0.833 -15.809 -15.235 1.00 96.88 79 LYS A O 1
ATOM 597 N N . ARG A 1 80 ? 1.663 -13.821 -15.820 1.00 97.00 80 ARG A N 1
ATOM 598 C CA . ARG A 1 80 ? 0.822 -13.074 -14.861 1.00 97.00 80 ARG A CA 1
ATOM 599 C C . ARG A 1 80 ? -0.637 -13.030 -15.307 1.00 97.00 80 ARG A C 1
ATOM 601 O O . ARG A 1 80 ? -1.526 -13.146 -14.469 1.00 97.00 80 ARG A O 1
ATOM 608 N N . MET A 1 81 ? -0.892 -12.902 -16.607 1.00 96.88 81 MET A N 1
ATOM 609 C CA . MET A 1 81 ? -2.254 -12.957 -17.149 1.00 96.88 81 MET A CA 1
ATOM 610 C C . MET A 1 81 ? -2.887 -14.335 -16.940 1.00 96.88 81 MET A C 1
ATOM 612 O O . MET A 1 81 ? -4.041 -14.412 -16.530 1.00 96.88 81 MET A O 1
ATOM 616 N N . GLU A 1 82 ? -2.121 -15.413 -17.130 1.00 97.88 82 GLU A N 1
ATOM 617 C CA . GLU A 1 82 ? -2.549 -16.791 -16.840 1.00 97.88 82 GLU A CA 1
ATOM 618 C C . GLU A 1 82 ? -2.905 -16.992 -15.355 1.00 97.88 82 GLU A C 1
ATOM 620 O O . GLU A 1 82 ? -3.815 -17.750 -15.033 1.00 97.88 82 GLU A O 1
ATOM 625 N N . GLN A 1 83 ? -2.254 -16.257 -14.443 1.00 96.69 83 GLN A N 1
ATOM 626 C CA . GLN A 1 83 ? -2.597 -16.210 -13.011 1.00 96.69 83 GLN A CA 1
ATOM 627 C C . GLN A 1 83 ? -3.862 -15.379 -12.705 1.00 96.69 83 GLN A C 1
ATOM 629 O O . GLN A 1 83 ? -4.265 -15.273 -11.548 1.00 96.69 83 GLN A O 1
ATOM 634 N N . GLY A 1 84 ? -4.490 -14.775 -13.718 1.00 96.56 84 GLY A N 1
ATOM 635 C CA . GLY A 1 84 ? -5.718 -13.987 -13.594 1.00 96.56 84 GLY A CA 1
ATOM 636 C C . GLY A 1 84 ? -5.506 -12.489 -13.353 1.00 96.56 84 GLY A C 1
ATOM 637 O O . GLY A 1 84 ? -6.488 -11.762 -13.164 1.00 96.56 84 GLY A O 1
ATOM 638 N N . PHE A 1 85 ? -4.262 -11.993 -13.372 1.00 97.44 85 PHE A N 1
ATOM 639 C CA . PHE A 1 85 ? -4.006 -10.557 -13.259 1.00 97.44 85 PHE A CA 1
ATOM 640 C C . PHE A 1 85 ? -4.420 -9.825 -14.533 1.00 97.44 85 PHE A C 1
ATOM 642 O O . PHE A 1 85 ? -4.054 -10.202 -15.643 1.00 97.44 85 PHE A O 1
ATOM 649 N N . LYS A 1 86 ? -5.154 -8.726 -14.352 1.00 95.75 86 LYS A N 1
ATOM 650 C CA . LYS A 1 86 ? -5.616 -7.869 -15.456 1.00 95.75 86 LYS A CA 1
ATOM 651 C C . LYS A 1 86 ? -4.783 -6.599 -15.612 1.00 95.75 86 LYS A C 1
ATOM 653 O O . LYS A 1 86 ? -4.790 -5.996 -16.675 1.00 95.75 86 LYS A O 1
ATOM 658 N N . PHE A 1 87 ? -4.103 -6.183 -14.544 1.00 97.12 87 PHE A N 1
ATOM 659 C CA . PHE A 1 87 ? -3.240 -5.007 -14.517 1.00 97.12 87 PHE A CA 1
ATOM 660 C C . PHE A 1 87 ? -1.815 -5.474 -14.256 1.00 97.12 87 PHE A C 1
ATOM 662 O O . PHE A 1 87 ? -1.555 -6.192 -13.289 1.00 97.12 87 PHE A O 1
ATOM 669 N N . LEU A 1 88 ? -0.900 -5.082 -15.130 1.00 95.81 88 LEU A N 1
ATOM 670 C CA . LEU A 1 88 ? 0.479 -5.545 -15.114 1.00 95.81 88 LEU A CA 1
ATOM 671 C C . LEU A 1 88 ? 1.412 -4.345 -15.009 1.00 95.81 88 LEU A C 1
ATOM 673 O O . LEU A 1 88 ? 1.161 -3.310 -15.625 1.00 95.81 88 LEU A O 1
ATOM 677 N N . LYS A 1 89 ? 2.497 -4.500 -14.253 1.00 95.19 89 LYS A N 1
ATOM 678 C CA . LYS A 1 89 ? 3.608 -3.549 -14.210 1.00 95.19 89 LYS A CA 1
ATOM 679 C C . LYS A 1 89 ? 4.872 -4.227 -14.730 1.00 95.19 89 LYS A C 1
ATOM 681 O O . LYS A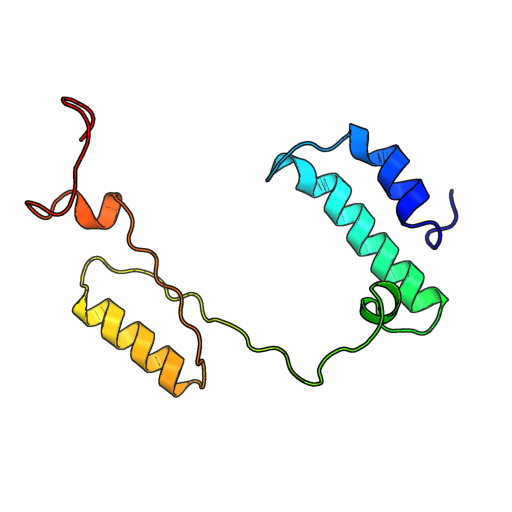 1 89 ? 5.135 -5.384 -14.400 1.00 95.19 89 LYS A O 1
ATOM 686 N N . MET A 1 90 ? 5.644 -3.486 -15.518 1.00 93.50 90 MET A N 1
ATOM 687 C CA . MET A 1 90 ? 7.006 -3.829 -15.923 1.00 93.50 90 MET A CA 1
ATOM 688 C C . MET A 1 90 ? 7.896 -2.600 -15.768 1.00 93.50 90 MET A C 1
ATOM 690 O O . MET A 1 90 ? 7.447 -1.481 -16.022 1.00 93.50 90 MET A O 1
ATOM 694 N N . ASP A 1 91 ? 9.150 -2.810 -15.377 1.00 91.19 91 ASP A N 1
ATOM 695 C CA . ASP A 1 91 ? 10.113 -1.727 -15.211 1.00 91.19 91 ASP A CA 1
ATOM 696 C C . ASP A 1 91 ? 11.078 -1.707 -16.405 1.00 91.19 91 ASP A C 1
ATOM 698 O O . ASP A 1 91 ? 11.910 -2.604 -16.576 1.00 91.19 91 ASP A O 1
ATOM 702 N N . ILE A 1 92 ? 10.976 -0.669 -17.235 1.00 88.88 92 ILE A N 1
ATOM 703 C CA . ILE A 1 92 ? 11.901 -0.404 -18.343 1.00 88.88 92 ILE A CA 1
ATOM 704 C C . ILE A 1 92 ? 12.798 0.763 -17.925 1.00 88.88 92 ILE A C 1
ATOM 706 O O . ILE A 1 92 ? 12.447 1.930 -18.077 1.00 88.88 92 ILE A O 1
ATOM 710 N N . GLY A 1 93 ? 13.936 0.436 -17.315 1.00 88.44 93 GLY A N 1
ATOM 711 C CA . GLY A 1 93 ? 14.880 1.420 -16.786 1.00 88.44 93 GLY A CA 1
ATOM 712 C C . GLY A 1 93 ? 16.061 1.699 -17.716 1.00 88.44 93 GLY A C 1
ATOM 713 O O . GLY A 1 93 ? 16.444 0.855 -18.522 1.00 88.44 93 GLY A O 1
ATOM 714 N N . ILE A 1 94 ? 16.719 2.844 -17.510 1.00 90.94 94 ILE A N 1
ATOM 715 C CA . ILE A 1 94 ? 17.921 3.285 -18.248 1.00 90.94 94 ILE A CA 1
ATOM 716 C C . ILE A 1 94 ? 18.982 2.179 -18.341 1.00 90.94 94 ILE A C 1
ATOM 718 O O . ILE A 1 94 ? 19.546 1.941 -19.403 1.00 90.94 94 ILE A O 1
ATOM 722 N N . ARG A 1 95 ? 19.222 1.448 -17.245 1.00 88.00 95 ARG A N 1
ATOM 723 C CA . ARG A 1 95 ? 20.233 0.377 -17.197 1.00 88.00 95 ARG A CA 1
ATOM 724 C C . ARG A 1 95 ? 19.959 -0.784 -18.156 1.00 88.00 95 ARG A C 1
ATOM 726 O O . ARG A 1 95 ? 20.907 -1.460 -18.529 1.00 88.00 95 ARG A O 1
ATOM 733 N N . LEU A 1 96 ? 18.699 -1.025 -18.522 1.00 89.94 96 LEU A N 1
ATOM 734 C CA . LEU A 1 96 ? 18.328 -2.060 -19.494 1.00 89.94 96 LEU A CA 1
ATOM 735 C C . LEU A 1 96 ? 18.526 -1.585 -20.935 1.00 89.94 96 LEU A C 1
ATOM 737 O O . LEU A 1 96 ? 18.721 -2.405 -21.822 1.00 89.94 96 LEU A O 1
ATOM 741 N N . LEU A 1 97 ? 18.455 -0.273 -21.154 1.00 89.75 97 LEU A N 1
ATOM 742 C CA . LEU A 1 97 ? 18.437 0.337 -22.479 1.00 89.75 97 LEU A CA 1
ATOM 743 C C . LEU A 1 97 ? 19.787 0.942 -22.886 1.00 89.75 97 LEU A C 1
ATOM 745 O O . LEU A 1 97 ? 20.029 1.119 -24.071 1.00 89.75 97 LEU A O 1
ATOM 749 N N . LYS A 1 98 ? 20.693 1.223 -21.938 1.00 89.44 98 LYS A N 1
ATOM 750 C CA . LYS A 1 98 ? 21.945 1.961 -22.202 1.00 89.44 98 LYS A CA 1
ATOM 751 C C . LYS A 1 98 ? 22.831 1.395 -23.311 1.00 89.44 98 LYS A C 1
ATOM 753 O O . LYS A 1 98 ? 23.504 2.166 -23.980 1.00 89.44 98 LYS A O 1
ATOM 758 N N . ASP A 1 99 ? 22.791 0.085 -23.530 1.00 88.06 99 ASP A N 1
ATOM 759 C CA . ASP A 1 99 ? 23.614 -0.586 -24.538 1.00 88.06 99 ASP A CA 1
ATOM 760 C C . ASP A 1 99 ? 22.836 -0.855 -25.849 1.00 88.06 99 ASP A C 1
ATOM 762 O O . ASP A 1 99 ? 23.342 -1.534 -26.739 1.00 88.06 99 ASP A O 1
ATOM 766 N N . ILE A 1 100 ? 21.602 -0.341 -25.986 1.00 88.88 100 ILE A N 1
ATOM 767 C CA . ILE A 1 100 ? 20.755 -0.500 -27.177 1.00 88.88 100 ILE A CA 1
ATOM 768 C C . ILE A 1 100 ? 20.708 0.834 -27.949 1.00 88.88 100 ILE A C 1
ATOM 770 O O . ILE A 1 100 ? 20.092 1.797 -27.472 1.00 88.88 100 ILE A O 1
ATOM 774 N N . PRO A 1 101 ? 21.316 0.919 -29.149 1.00 90.50 101 PRO A N 1
ATOM 775 C CA . PRO A 1 101 ? 21.373 2.155 -29.929 1.00 90.50 101 PRO A CA 1
ATOM 776 C C . PRO A 1 101 ? 19.992 2.776 -30.179 1.00 90.50 101 PRO A C 1
ATOM 778 O O . PRO A 1 101 ? 19.043 2.084 -30.539 1.00 90.50 101 PRO A O 1
ATOM 781 N N . GLY A 1 102 ? 19.885 4.095 -29.997 1.00 90.94 102 GLY A N 1
ATOM 782 C CA . GLY A 1 102 ? 18.657 4.856 -30.261 1.00 90.94 102 GLY A CA 1
ATOM 783 C C . GLY A 1 102 ? 17.556 4.733 -29.200 1.00 90.94 102 GLY A C 1
ATOM 784 O O . GLY A 1 102 ? 16.484 5.300 -29.386 1.00 90.94 102 GLY A O 1
ATOM 785 N N . THR A 1 103 ? 17.793 4.025 -28.090 1.00 90.56 103 THR A N 1
ATOM 786 C CA . THR A 1 103 ? 16.770 3.825 -27.041 1.00 90.56 103 THR A CA 1
ATOM 787 C C . THR A 1 103 ? 16.855 4.805 -25.872 1.00 90.56 103 THR A C 1
ATOM 789 O O . THR A 1 103 ? 15.933 4.856 -25.058 1.00 90.56 103 THR A O 1
ATOM 792 N N . LEU A 1 104 ? 17.925 5.601 -25.789 1.00 92.19 104 LEU A N 1
ATOM 793 C CA . LEU A 1 104 ? 18.110 6.633 -24.771 1.00 92.19 104 LEU A CA 1
ATOM 794 C C . LEU A 1 104 ? 18.393 7.995 -25.402 1.00 92.19 104 LEU A C 1
ATOM 796 O O . LEU A 1 104 ? 19.090 8.099 -26.409 1.00 92.19 104 LEU A O 1
ATOM 800 N N . ILE A 1 105 ? 17.887 9.041 -24.751 1.00 91.44 105 ILE A N 1
ATOM 801 C CA . ILE A 1 105 ? 18.192 10.442 -25.044 1.00 91.44 105 ILE A CA 1
ATOM 802 C C . ILE A 1 105 ? 18.612 11.087 -23.726 1.00 91.44 105 ILE A C 1
ATOM 804 O O . ILE A 1 105 ? 17.898 10.981 -22.728 1.00 91.44 105 ILE A O 1
ATOM 808 N N . ALA A 1 106 ? 19.759 11.759 -23.720 1.00 90.12 106 ALA A N 1
ATOM 809 C CA . ALA A 1 106 ? 20.232 12.532 -22.580 1.00 90.12 106 ALA A CA 1
ATOM 810 C C . ALA A 1 106 ? 21.036 13.751 -23.053 1.00 90.12 106 ALA A C 1
ATOM 812 O O . ALA A 1 106 ? 21.479 13.778 -24.205 1.00 90.12 106 ALA A O 1
ATOM 813 N N . PRO A 1 107 ? 21.247 14.757 -22.185 1.00 93.50 107 PRO A N 1
ATOM 814 C CA . PRO A 1 107 ? 22.153 15.855 -22.493 1.00 93.50 107 PRO A CA 1
ATOM 815 C C . PRO A 1 107 ? 23.582 15.354 -22.776 1.00 93.50 107 PRO A C 1
ATOM 817 O O . PRO A 1 107 ? 23.969 14.291 -22.277 1.00 93.50 107 PRO A O 1
ATOM 820 N N . PRO A 1 108 ? 24.391 16.108 -23.542 1.00 86.69 108 PRO A N 1
ATOM 821 C CA . PRO A 1 108 ? 25.775 15.735 -23.827 1.00 86.69 108 PRO A CA 1
ATOM 822 C C . PRO A 1 108 ? 26.572 15.424 -22.547 1.00 86.69 108 PRO A C 1
ATOM 824 O O . PRO A 1 108 ? 26.575 16.221 -21.612 1.00 86.69 108 PRO A O 1
ATOM 827 N N . GLY A 1 109 ? 27.240 14.264 -22.509 1.00 85.44 109 GLY A N 1
ATOM 828 C CA . GLY A 1 109 ? 28.078 13.823 -21.383 1.00 85.44 109 GLY A CA 1
ATOM 829 C C . GLY A 1 109 ? 27.350 13.128 -20.220 1.00 85.44 109 GLY A C 1
ATOM 830 O O . GLY A 1 109 ? 27.979 12.877 -19.197 1.00 85.44 109 GLY A O 1
ATOM 831 N N . MET A 1 110 ? 26.051 12.829 -20.345 1.00 83.50 110 MET A N 1
ATOM 832 C CA . MET A 1 110 ? 25.241 12.201 -19.280 1.00 83.50 110 MET A CA 1
ATOM 833 C C . MET A 1 110 ? 24.991 10.688 -19.443 1.00 83.50 110 MET A C 1
ATOM 835 O O . MET A 1 110 ? 24.377 10.091 -18.555 1.00 83.50 110 MET A O 1
ATOM 839 N N . LEU A 1 111 ? 25.414 10.076 -20.555 1.00 76.31 111 LEU A N 1
ATOM 840 C CA . LEU A 1 111 ? 25.289 8.636 -20.836 1.00 76.31 111 LEU A CA 1
ATOM 841 C C . LEU A 1 111 ? 26.655 8.004 -21.072 1.00 76.31 111 LEU A C 1
ATOM 843 O O . LEU A 1 111 ? 27.493 8.679 -21.711 1.00 76.31 111 LEU A O 1
#

Radius of gyration: 21.88 Å; chains: 1; bounding box: 45×34×58 Å